Protein AF-A0A1S3RIH9-F1 (afdb_monomer_lite)

pLDDT: mean 70.01, std 14.11, range [44.75, 95.56]

Structure (mmCIF, N/CA/C/O backbone):
data_AF-A0A1S3RIH9-F1
#
_entry.id   AF-A0A1S3RIH9-F1
#
loop_
_atom_site.group_PDB
_atom_site.id
_atom_site.type_symbol
_atom_site.label_atom_id
_atom_site.label_alt_id
_atom_site.label_comp_id
_atom_site.label_asym_id
_atom_site.label_entity_id
_atom_site.label_seq_id
_atom_site.pdbx_PDB_ins_code
_atom_site.Cartn_x
_atom_site.Cartn_y
_atom_site.Cartn_z
_atom_site.occupancy
_atom_site.B_iso_or_equiv
_atom_site.auth_seq_id
_atom_site.auth_comp_id
_atom_site.auth_asym_id
_atom_site.auth_atom_id
_atom_site.pdbx_PDB_model_num
ATOM 1 N N . MET A 1 1 ? -5.479 -14.651 48.375 1.00 47.88 1 MET A N 1
ATOM 2 C CA . MET A 1 1 ? -5.310 -15.530 47.204 1.00 47.88 1 MET A CA 1
ATOM 3 C C . MET A 1 1 ? -4.427 -14.796 46.212 1.00 47.88 1 MET A C 1
ATOM 5 O O . MET A 1 1 ? -4.902 -13.861 45.583 1.00 47.88 1 MET A O 1
ATOM 9 N N . ASP A 1 2 ? -3.140 -15.134 46.156 1.00 54.34 2 ASP A N 1
ATOM 10 C CA . ASP A 1 2 ? -2.279 -14.721 45.045 1.00 54.34 2 ASP A CA 1
ATOM 11 C C . ASP A 1 2 ? -2.540 -15.695 43.892 1.00 54.34 2 ASP A C 1
ATOM 13 O O . ASP A 1 2 ? -2.212 -16.877 43.983 1.00 54.34 2 ASP A O 1
ATOM 17 N N . GLN A 1 3 ? -3.235 -15.231 42.855 1.00 52.22 3 GLN A N 1
ATOM 18 C CA . GLN A 1 3 ? -3.484 -16.012 41.649 1.00 52.22 3 GLN A CA 1
ATOM 19 C C . GLN A 1 3 ? -3.128 -15.171 40.430 1.00 52.22 3 GLN A C 1
ATOM 21 O O . GLN A 1 3 ? -3.960 -14.520 39.808 1.00 52.22 3 GLN A O 1
ATOM 26 N N . GLY A 1 4 ?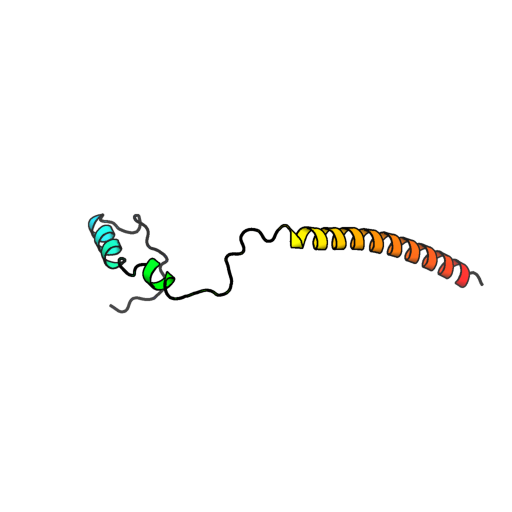 -1.835 -15.210 40.112 1.00 44.75 4 GLY A N 1
ATOM 27 C CA . GLY A 1 4 ? -1.384 -15.736 38.829 1.00 44.75 4 GLY A CA 1
ATOM 28 C C . GLY A 1 4 ? -2.139 -15.220 37.608 1.00 44.75 4 GLY A C 1
ATOM 29 O O . GLY A 1 4 ? -3.140 -15.786 37.180 1.00 44.75 4 GLY A O 1
ATOM 30 N N . ASN A 1 5 ? -1.550 -14.193 37.006 1.00 53.88 5 ASN A N 1
ATOM 31 C CA . ASN A 1 5 ? -1.703 -13.785 35.615 1.00 53.88 5 ASN A CA 1
ATOM 32 C C . ASN A 1 5 ? -1.946 -14.968 34.641 1.00 53.88 5 ASN A C 1
ATOM 34 O O . ASN A 1 5 ? -1.412 -16.053 34.870 1.00 53.88 5 ASN A O 1
ATOM 38 N N . LYS A 1 6 ? -2.626 -14.662 33.514 1.00 50.28 6 LYS A N 1
ATOM 39 C CA . LYS A 1 6 ? -2.965 -15.431 32.280 1.00 50.28 6 LYS A CA 1
ATOM 40 C C . LYS A 1 6 ? -4.138 -16.431 32.330 1.00 50.28 6 LYS A C 1
ATOM 42 O O . LYS A 1 6 ? -3.954 -17.635 32.189 1.00 50.28 6 LYS A O 1
ATOM 47 N N . LYS A 1 7 ? -5.363 -15.893 32.298 1.00 59.97 7 LYS A N 1
ATOM 48 C CA . LYS A 1 7 ? -6.459 -16.439 31.474 1.00 59.97 7 LYS A CA 1
ATOM 49 C C . LYS A 1 7 ? -7.056 -15.297 30.645 1.00 59.97 7 LYS A C 1
ATOM 51 O O . LYS A 1 7 ? -7.143 -14.174 31.135 1.00 59.97 7 LYS A O 1
ATOM 56 N N . GLY A 1 8 ? -7.350 -15.558 29.369 1.00 65.25 8 GLY A N 1
ATOM 57 C CA . GLY A 1 8 ? -7.985 -14.592 28.464 1.00 65.25 8 GLY A CA 1
ATOM 58 C C . GLY A 1 8 ? -9.388 -14.190 28.942 1.00 65.25 8 GLY A C 1
ATOM 59 O O . GLY A 1 8 ? -9.790 -14.579 30.037 1.00 65.25 8 GLY A O 1
ATOM 60 N N . PRO A 1 9 ? -10.149 -13.407 28.156 1.00 68.94 9 PRO A N 1
ATOM 61 C CA . PRO A 1 9 ? -11.527 -13.074 28.507 1.00 68.94 9 PRO A CA 1
ATOM 62 C C . PRO A 1 9 ? -12.321 -14.358 28.790 1.00 68.94 9 PRO A C 1
ATOM 64 O O . PRO A 1 9 ? -12.515 -15.153 27.875 1.00 68.94 9 PRO A O 1
ATOM 67 N N . LEU A 1 10 ? -12.724 -14.562 30.049 1.00 71.31 10 LEU A N 1
ATOM 68 C CA . LEU A 1 10 ? -13.514 -15.724 30.461 1.00 71.31 10 LEU A CA 1
ATOM 69 C C . LEU A 1 10 ? -14.890 -15.642 29.793 1.00 71.31 10 LEU A C 1
ATOM 71 O O . LEU A 1 10 ? -15.532 -14.584 29.813 1.00 71.31 10 LEU A O 1
ATOM 75 N N . GLY A 1 11 ? -15.290 -16.731 29.142 1.00 69.50 11 GLY A N 1
ATOM 76 C CA . GLY A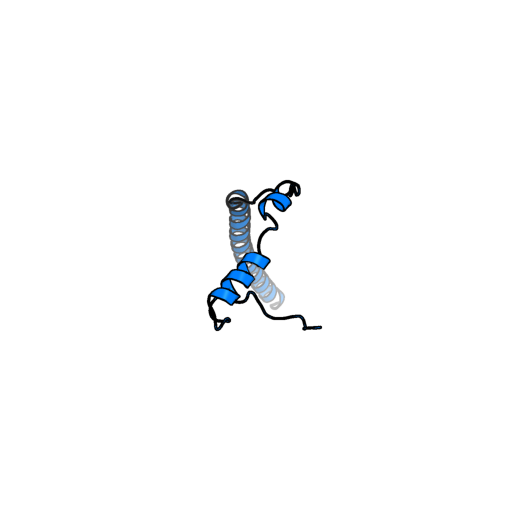 1 11 ? -16.567 -16.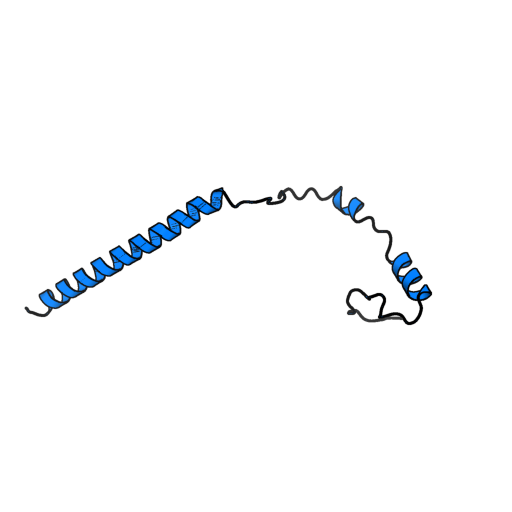859 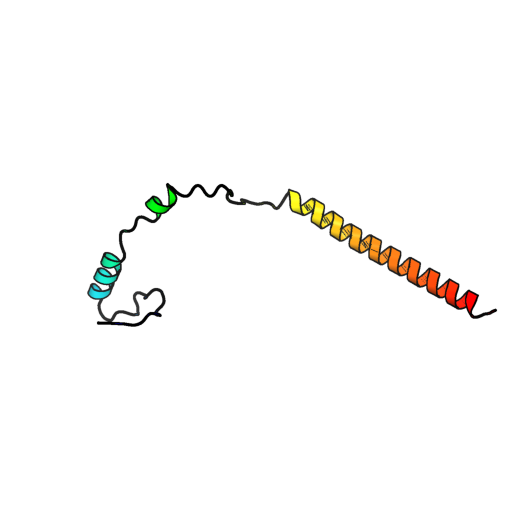28.449 1.00 69.50 11 GLY A CA 1
ATOM 77 C C . GLY A 1 11 ? -17.671 -17.365 29.374 1.00 69.50 11 GLY A C 1
ATOM 78 O O . GLY A 1 11 ? -17.411 -17.850 30.468 1.00 69.50 11 GLY A O 1
ATOM 79 N N . CYS A 1 12 ? -18.925 -17.307 28.921 1.00 64.00 12 CYS A N 1
ATOM 80 C CA . CYS A 1 12 ? -20.073 -17.839 29.670 1.00 64.00 12 CYS A CA 1
ATOM 81 C C . CYS A 1 12 ? -20.040 -19.364 29.886 1.00 64.00 12 CYS A C 1
ATOM 83 O O . CYS A 1 12 ? -20.823 -19.872 30.676 1.00 64.00 12 CYS A O 1
ATOM 85 N N . TRP A 1 13 ? -19.145 -20.074 29.193 1.00 72.25 13 TRP A N 1
ATOM 86 C CA . TRP A 1 13 ? -18.922 -21.518 29.317 1.00 72.25 13 TRP A CA 1
ATOM 87 C C . TRP A 1 13 ? -17.842 -21.883 30.346 1.00 72.25 13 TRP A C 1
ATOM 89 O O . TRP A 1 13 ? -17.668 -23.060 30.635 1.00 72.25 13 TRP A O 1
ATOM 99 N N . ASP A 1 14 ? -17.112 -20.897 30.879 1.00 72.44 14 ASP A N 1
ATOM 100 C CA . ASP A 1 14 ? -16.076 -21.103 31.902 1.00 72.44 14 ASP A CA 1
ATOM 101 C C . ASP A 1 14 ? -16.648 -21.100 33.338 1.00 72.44 14 ASP A C 1
ATOM 103 O O . ASP A 1 14 ? -15.879 -21.161 34.298 1.00 72.44 14 ASP A O 1
ATOM 107 N N . PHE A 1 15 ? -17.976 -21.006 33.491 1.00 70.81 15 PHE A N 1
ATOM 108 C CA . PHE A 1 15 ? -18.678 -20.938 34.775 1.00 70.81 15 PHE A CA 1
ATOM 109 C C . PHE A 1 15 ? -19.730 -22.043 34.869 1.00 70.81 15 PHE A C 1
ATOM 111 O O . PHE A 1 15 ? -20.492 -22.257 33.926 1.00 70.81 15 PHE A O 1
ATOM 118 N N . ASP A 1 16 ? -19.794 -22.707 36.022 1.00 74.62 16 ASP A N 1
ATOM 119 C CA . ASP A 1 16 ? -20.757 -23.784 36.272 1.00 74.62 16 ASP A CA 1
ATOM 120 C C . ASP A 1 16 ? -22.146 -23.235 36.646 1.00 74.62 16 ASP A C 1
ATOM 122 O O . ASP A 1 16 ? -23.159 -23.907 36.440 1.00 74.62 16 ASP A O 1
ATOM 126 N N . THR A 1 17 ? -22.211 -21.994 37.150 1.00 76.94 17 THR A N 1
ATOM 127 C CA . THR A 1 17 ? -23.457 -21.359 37.601 1.00 76.94 17 THR A CA 1
ATOM 128 C C . THR A 1 17 ? -23.679 -20.002 36.932 1.00 76.94 17 THR A C 1
ATOM 130 O O . THR A 1 17 ? -22.779 -19.166 36.835 1.00 76.94 17 THR A O 1
ATOM 133 N N . GLN A 1 18 ? -24.919 -19.746 36.504 1.00 70.62 18 GLN A N 1
ATOM 134 C CA . GLN A 1 18 ? -25.320 -18.469 35.903 1.00 70.62 18 GLN A CA 1
ATOM 135 C C . GLN A 1 18 ? -25.147 -17.283 36.869 1.00 70.62 18 GLN A C 1
ATOM 137 O O . GLN A 1 18 ? -24.827 -16.176 36.430 1.00 70.62 18 GLN A O 1
ATOM 142 N N . ASP A 1 19 ? -25.300 -17.525 38.171 1.00 74.19 19 ASP A N 1
ATOM 143 C CA . ASP A 1 19 ? -25.108 -16.519 39.215 1.00 74.19 19 ASP A CA 1
ATOM 144 C C . ASP A 1 19 ? -23.644 -16.057 39.300 1.00 74.19 19 ASP A C 1
ATOM 146 O O . ASP A 1 19 ? -23.388 -14.853 39.308 1.00 74.19 19 ASP A O 1
ATOM 150 N N . GLU A 1 20 ? -22.675 -16.973 39.208 1.00 73.31 20 GLU A N 1
ATOM 151 C CA . GLU A 1 20 ? -21.240 -16.638 39.201 1.00 73.31 20 GLU A CA 1
ATOM 152 C C . GLU A 1 20 ? -20.850 -15.813 37.968 1.00 73.31 20 GLU A C 1
ATOM 154 O O . GLU A 1 20 ? -20.059 -14.873 38.059 1.00 73.31 20 GLU A O 1
ATOM 159 N N . TYR A 1 21 ? -21.449 -16.109 36.809 1.00 72.12 21 TYR A N 1
ATOM 160 C CA . TYR A 1 21 ? -21.245 -15.313 35.599 1.00 72.12 21 TYR A CA 1
ATOM 161 C C . TYR A 1 21 ? -21.841 -13.904 35.728 1.00 72.12 21 TYR A C 1
ATOM 163 O O . TYR A 1 21 ? -21.251 -12.929 35.254 1.00 72.12 21 TYR A O 1
ATOM 171 N N . SER A 1 22 ? -22.999 -13.781 36.385 1.00 72.44 22 SER A N 1
ATOM 172 C CA . SER A 1 22 ? -23.646 -12.491 36.631 1.00 72.44 22 SER A CA 1
ATOM 173 C C . SER A 1 22 ? -22.823 -11.612 37.577 1.00 72.44 22 SER A C 1
ATOM 175 O O . SER A 1 22 ? -22.614 -10.434 37.288 1.00 72.44 22 SER A O 1
ATOM 177 N N . GLU A 1 23 ? -22.254 -12.192 38.636 1.00 75.88 23 GLU A N 1
ATOM 178 C CA . GLU A 1 23 ? -21.346 -11.508 39.556 1.00 75.88 23 GLU A CA 1
ATOM 179 C C . GLU A 1 23 ? -20.016 -11.162 38.882 1.00 75.88 23 GLU A C 1
ATOM 181 O O . GLU A 1 23 ? -19.490 -10.065 39.077 1.00 75.88 23 GLU A O 1
ATOM 186 N N . TYR A 1 24 ? -19.483 -12.047 38.034 1.00 73.94 24 TYR A N 1
ATOM 187 C CA . TYR A 1 24 ? -18.291 -11.770 37.233 1.00 73.94 24 TYR A CA 1
ATOM 188 C C . TYR A 1 24 ? -18.503 -10.586 36.279 1.00 73.94 24 TYR A C 1
ATOM 190 O O . TYR A 1 24 ? -17.630 -9.723 36.169 1.00 73.94 24 TYR A O 1
ATOM 198 N N . MET A 1 25 ? -19.660 -10.508 35.613 1.00 72.62 25 MET A N 1
ATOM 199 C CA . MET A 1 25 ? -19.999 -9.390 34.726 1.00 72.62 25 MET A CA 1
ATOM 200 C C . MET A 1 25 ? -20.265 -8.093 35.486 1.00 72.62 25 MET A C 1
ATOM 202 O O . MET A 1 25 ? -19.790 -7.041 35.065 1.00 72.62 25 MET A O 1
ATOM 206 N N . ASN A 1 26 ? -20.942 -8.167 36.631 1.00 71.06 26 ASN A N 1
ATOM 207 C CA . ASN A 1 26 ? -21.210 -7.008 37.477 1.00 71.06 26 ASN A CA 1
ATOM 208 C C . ASN A 1 26 ? -19.908 -6.430 38.064 1.00 71.06 26 ASN A C 1
ATOM 210 O O . ASN A 1 26 ? -19.689 -5.227 38.023 1.00 71.06 26 ASN A O 1
ATOM 214 N N . ASN A 1 27 ? -18.960 -7.280 38.474 1.00 68.81 27 ASN A N 1
ATOM 215 C CA . ASN A 1 27 ? -17.623 -6.839 38.893 1.00 68.81 27 ASN A CA 1
ATOM 216 C C . ASN A 1 27 ? -16.766 -6.268 37.740 1.00 68.81 27 ASN A C 1
ATOM 218 O O . ASN A 1 27 ? -15.741 -5.630 37.989 1.00 68.81 27 ASN A O 1
ATOM 222 N N . LYS A 1 28 ? -17.152 -6.498 36.476 1.00 65.69 28 LYS A N 1
ATOM 223 C CA . LYS A 1 28 ? -16.436 -6.039 35.271 1.00 65.69 28 LYS A CA 1
ATOM 224 C C . LYS A 1 28 ? -16.945 -4.695 34.731 1.00 65.69 28 LYS A C 1
ATOM 226 O O . LYS A 1 28 ? -16.274 -4.086 33.895 1.00 65.69 28 LYS A O 1
ATOM 231 N N . GLU A 1 29 ? -18.075 -4.198 35.221 1.00 57.16 29 GLU A N 1
ATOM 232 C CA . GLU A 1 29 ? -18.621 -2.871 34.920 1.00 57.16 29 GLU A CA 1
ATOM 233 C C . GLU A 1 29 ? -18.530 -1.996 36.185 1.00 57.16 29 GLU A C 1
ATOM 235 O O . GLU A 1 29 ? -18.916 -2.396 37.264 1.00 57.16 29 GLU A O 1
ATOM 240 N N . ALA A 1 30 ? -18.000 -0.780 36.188 1.00 51.38 30 ALA A N 1
ATOM 241 C CA . ALA A 1 30 ? -18.174 0.239 35.179 1.00 51.38 30 ALA A CA 1
ATOM 242 C C . ALA A 1 30 ? -16.951 1.167 35.150 1.00 51.38 30 ALA A C 1
ATOM 244 O O . ALA A 1 30 ? -16.892 2.184 35.837 1.00 51.38 30 ALA A O 1
ATOM 245 N N . LEU A 1 31 ? -15.981 0.860 34.293 1.00 56.94 31 LEU A N 1
ATOM 246 C CA . LEU A 1 31 ? -15.162 1.912 33.696 1.00 56.94 31 LEU A CA 1
ATOM 247 C C . LEU A 1 31 ? -15.842 2.267 32.372 1.00 56.94 31 LEU A C 1
ATOM 249 O O . LEU A 1 31 ? -15.781 1.469 31.432 1.00 56.94 31 LEU A O 1
ATOM 253 N N . PRO A 1 32 ? -16.525 3.423 32.266 1.00 59.00 32 PRO A N 1
ATOM 254 C CA . PRO A 1 32 ? -17.158 3.813 31.020 1.00 59.00 32 PRO A CA 1
ATOM 255 C C . PRO A 1 32 ? -16.071 3.928 29.952 1.00 59.00 32 PRO A C 1
ATOM 257 O O . PRO A 1 32 ? -15.214 4.812 30.016 1.00 59.00 32 PRO A O 1
ATOM 260 N N . LYS A 1 33 ? -16.112 3.057 28.937 1.00 58.72 33 LYS A N 1
ATOM 261 C CA . LYS A 1 33 ? -15.219 3.138 27.764 1.00 58.72 33 LYS A CA 1
ATOM 262 C C . LYS A 1 33 ? -15.254 4.536 27.130 1.00 58.72 33 LYS A C 1
ATOM 264 O O . LYS A 1 33 ? -14.257 5.002 26.590 1.00 58.72 33 LYS A O 1
ATOM 269 N N . ALA A 1 34 ? -16.400 5.209 27.244 1.00 54.97 34 ALA A N 1
ATOM 270 C CA . ALA A 1 34 ? -16.625 6.563 26.761 1.00 54.97 34 ALA A CA 1
ATOM 271 C C . ALA A 1 34 ? -15.900 7.653 27.578 1.00 54.97 34 ALA A C 1
ATOM 273 O O . ALA A 1 34 ? -15.484 8.650 26.993 1.00 54.97 34 ALA A O 1
ATOM 274 N N . THR A 1 35 ? -15.677 7.467 28.888 1.00 55.06 35 THR A N 1
ATOM 275 C CA . THR A 1 35 ? -14.993 8.468 29.734 1.00 55.06 35 THR A CA 1
ATOM 276 C C . THR A 1 35 ? -13.514 8.593 29.370 1.00 55.06 35 THR A C 1
ATOM 278 O O . THR A 1 35 ? -12.991 9.701 29.297 1.00 55.06 35 THR A O 1
ATOM 281 N N . PHE A 1 36 ? -12.846 7.487 29.032 1.00 54.50 36 PHE A N 1
ATOM 282 C CA . PHE A 1 36 ? -11.457 7.525 28.548 1.00 54.50 36 PHE A CA 1
ATOM 283 C C . PHE A 1 36 ? -11.331 8.021 27.104 1.00 54.50 36 PHE A C 1
ATOM 285 O O . PHE A 1 36 ? -10.252 8.432 26.679 1.00 54.50 36 PHE A O 1
ATOM 292 N N . GLN A 1 37 ? -12.431 8.026 26.350 1.00 59.56 37 GLN A N 1
ATOM 293 C CA . GLN A 1 37 ? -12.441 8.504 24.973 1.00 59.56 37 GLN A CA 1
ATOM 294 C C . GLN A 1 37 ? -12.583 10.031 24.882 1.00 59.56 37 GLN A C 1
ATOM 296 O O . GLN A 1 37 ? -12.143 10.612 23.893 1.00 59.56 37 GLN A O 1
ATOM 301 N N . TYR A 1 38 ? -13.149 10.687 25.904 1.00 55.66 38 TYR A N 1
ATOM 302 C CA . TYR A 1 38 ? -13.446 12.126 25.866 1.00 55.66 38 TYR A CA 1
ATOM 303 C C . TYR A 1 38 ? -12.238 13.039 26.167 1.00 55.66 38 TYR A C 1
ATOM 305 O O . TYR A 1 38 ? -12.341 14.254 26.022 1.00 55.66 38 TYR A O 1
ATOM 313 N N . GLY A 1 39 ? -11.083 12.479 26.549 1.00 54.53 39 GLY A N 1
ATOM 314 C CA . GLY A 1 39 ? -9.863 13.246 26.858 1.00 54.53 39 GLY A CA 1
ATOM 315 C C . GLY A 1 39 ? -8.670 12.993 25.932 1.00 54.53 39 GLY A C 1
ATOM 316 O O . GLY A 1 39 ? -7.752 13.808 25.879 1.00 54.53 39 GLY A O 1
ATOM 317 N N . ILE A 1 40 ? -8.669 11.896 25.171 1.00 61.09 40 ILE A N 1
ATOM 318 C CA . ILE A 1 40 ? -7.571 11.565 24.256 1.00 61.09 40 ILE A CA 1
ATOM 319 C C . ILE A 1 40 ? -7.980 11.999 22.855 1.00 61.09 40 ILE A C 1
ATOM 321 O O . ILE A 1 40 ? -8.487 11.222 22.043 1.00 61.09 40 ILE A O 1
ATOM 325 N N . LYS A 1 41 ? -7.755 13.281 22.570 1.00 63.00 41 LYS A N 1
ATOM 326 C CA . LYS A 1 41 ? -7.732 13.784 21.200 1.00 63.00 41 LYS A CA 1
ATOM 327 C C . LYS A 1 41 ? -6.495 13.187 20.526 1.00 63.00 41 LYS A C 1
ATOM 329 O O . LYS A 1 41 ? -5.426 13.786 20.560 1.00 63.00 41 LYS A O 1
ATOM 334 N N . MET A 1 42 ? -6.632 11.992 19.946 1.00 59.25 42 MET A N 1
ATOM 335 C CA . MET A 1 42 ? -5.684 11.506 18.945 1.00 59.25 42 MET A CA 1
ATOM 336 C C . MET A 1 42 ? -5.673 12.566 17.840 1.00 59.25 42 MET A C 1
ATOM 338 O O . MET A 1 42 ? -6.637 12.707 17.090 1.00 59.25 42 MET A O 1
ATOM 342 N N . SER A 1 43 ? -4.622 13.380 17.798 1.00 53.84 43 SER A N 1
ATOM 343 C CA . SER A 1 43 ? -4.383 14.366 16.740 1.00 53.84 43 SER A CA 1
ATOM 344 C C . SER A 1 43 ? -4.210 13.704 15.371 1.00 53.84 43 SER A C 1
ATOM 346 O O . SER A 1 43 ? -4.237 14.384 14.349 1.00 53.84 43 SER A O 1
ATOM 348 N N . GLU A 1 44 ? -4.085 12.380 15.332 1.00 56.84 44 GLU A N 1
ATOM 349 C CA . GLU A 1 44 ? -4.041 11.600 14.113 1.00 56.84 44 GLU A CA 1
ATOM 350 C C . GLU A 1 44 ? -5.439 11.055 13.803 1.00 56.84 44 GLU A C 1
ATOM 352 O O . GLU A 1 44 ? -5.917 10.081 14.388 1.00 56.84 44 GLU A O 1
ATOM 357 N N . GLY A 1 45 ? -6.133 11.765 12.914 1.00 60.75 45 GLY A N 1
ATOM 358 C CA . GLY A 1 45 ? -7.483 11.445 12.479 1.00 60.75 45 GLY A CA 1
ATOM 359 C C . GLY A 1 45 ? -7.643 9.998 12.009 1.00 60.75 45 GLY A C 1
ATOM 360 O O . GLY A 1 45 ? -6.719 9.357 11.505 1.00 60.75 45 GLY A O 1
ATOM 361 N N . ARG A 1 46 ? -8.873 9.488 12.128 1.00 59.28 46 ARG A N 1
ATOM 362 C CA . ARG A 1 46 ? -9.283 8.254 11.451 1.00 59.28 46 ARG A CA 1
ATOM 363 C C . ARG A 1 46 ? -8.944 8.387 9.967 1.00 59.28 46 ARG A C 1
ATOM 365 O O . ARG A 1 46 ? -9.552 9.193 9.270 1.00 59.28 46 ARG A O 1
ATOM 372 N N . LYS A 1 47 ? -8.016 7.562 9.478 1.00 61.44 47 LYS A N 1
ATOM 373 C CA . LYS A 1 47 ? -7.784 7.354 8.045 1.00 61.44 47 LYS A CA 1
ATOM 374 C C . LYS A 1 47 ? -8.996 6.631 7.457 1.00 61.44 47 LYS A C 1
ATOM 376 O O . LYS A 1 47 ? -8.962 5.431 7.209 1.00 61.44 47 LYS A O 1
ATOM 381 N N . THR A 1 48 ? -10.100 7.342 7.262 1.00 51.97 48 THR A N 1
ATOM 382 C CA . THR A 1 48 ? -11.165 6.877 6.378 1.00 51.97 48 THR A CA 1
ATOM 383 C C . THR A 1 48 ? -10.652 7.030 4.951 1.00 51.97 48 THR A C 1
ATOM 385 O O . THR A 1 48 ? -10.600 8.132 4.422 1.00 51.97 48 THR A O 1
ATOM 388 N N . CYS A 1 49 ? -10.236 5.908 4.362 1.00 57.62 49 CYS A N 1
ATOM 389 C CA . CYS A 1 49 ? -9.982 5.725 2.932 1.00 57.62 49 CYS A CA 1
ATOM 390 C C . CYS A 1 49 ? -8.954 6.688 2.293 1.00 57.62 49 CYS A C 1
ATOM 392 O O . CYS A 1 49 ? -9.288 7.564 1.501 1.00 57.62 49 CYS A O 1
ATOM 394 N N . GLY A 1 50 ? -7.664 6.454 2.553 1.00 53.19 50 GLY A N 1
ATOM 395 C CA . GLY A 1 50 ? -6.549 7.060 1.807 1.00 53.19 50 GLY A CA 1
ATOM 396 C C . GLY A 1 50 ? -6.254 6.370 0.466 1.00 53.19 50 GLY A C 1
ATOM 397 O O . GLY A 1 50 ? -5.090 6.160 0.134 1.00 53.19 50 GLY A O 1
ATOM 398 N N . PHE A 1 51 ? -7.272 5.939 -0.286 1.00 55.53 51 PHE A N 1
ATOM 399 C CA . PHE A 1 51 ? -7.053 5.173 -1.525 1.00 55.53 51 PHE A CA 1
ATOM 400 C C . PHE A 1 51 ? -6.810 6.058 -2.755 1.00 55.53 51 PHE A C 1
ATOM 402 O O . PHE A 1 51 ? -6.265 5.591 -3.750 1.00 55.53 51 PHE A O 1
ATOM 409 N N . ARG A 1 52 ? -7.190 7.341 -2.699 1.00 57.25 52 ARG A N 1
ATOM 410 C CA . ARG A 1 52 ? -7.163 8.220 -3.876 1.00 57.25 52 ARG A CA 1
ATOM 411 C C . ARG A 1 52 ? -5.758 8.734 -4.213 1.00 57.25 52 ARG A C 1
ATOM 413 O O . ARG A 1 52 ? -5.376 8.689 -5.372 1.00 57.25 52 ARG A O 1
ATOM 420 N N . GLU A 1 53 ? -4.968 9.120 -3.212 1.00 57.59 53 GLU A N 1
ATOM 421 C CA . GLU A 1 53 ? -3.607 9.661 -3.413 1.00 57.59 53 GLU A CA 1
ATOM 422 C C . GLU A 1 53 ? -2.548 8.567 -3.647 1.00 57.59 53 GLU A C 1
ATOM 424 O O . GLU A 1 53 ? -1.548 8.782 -4.328 1.00 57.59 53 GLU A O 1
ATOM 429 N N . ASN A 1 54 ? -2.770 7.353 -3.130 1.00 59.22 54 ASN A N 1
ATOM 430 C CA . ASN A 1 54 ? -1.850 6.226 -3.333 1.00 59.22 54 ASN A CA 1
ATOM 431 C C . ASN A 1 54 ? -2.020 5.546 -4.703 1.00 59.22 54 ASN A C 1
ATOM 433 O O . ASN A 1 54 ? -1.118 4.831 -5.141 1.00 59.22 54 ASN A O 1
ATOM 437 N N . TYR A 1 55 ? -3.147 5.771 -5.386 1.00 67.31 55 TYR A N 1
ATOM 438 C CA . TYR A 1 55 ? -3.421 5.178 -6.694 1.00 67.31 55 TYR A CA 1
ATOM 439 C C . TYR A 1 55 ? -2.460 5.709 -7.764 1.00 67.31 55 TYR A C 1
ATOM 441 O O . TYR A 1 55 ? -1.803 4.916 -8.436 1.00 67.31 55 TYR A O 1
ATOM 449 N N . GLU A 1 56 ? -2.283 7.030 -7.853 1.00 74.88 56 GLU A N 1
ATOM 450 C CA . GLU A 1 56 ? -1.385 7.654 -8.838 1.00 74.88 56 GLU A CA 1
ATOM 451 C C . GLU A 1 56 ? 0.068 7.214 -8.640 1.00 74.88 56 GLU A C 1
ATOM 453 O O . GLU A 1 56 ? 0.734 6.803 -9.590 1.00 74.88 56 GLU A O 1
ATOM 458 N N . LYS A 1 57 ? 0.542 7.184 -7.389 1.00 79.38 57 LYS A N 1
ATOM 459 C CA . LYS A 1 57 ? 1.885 6.686 -7.061 1.00 79.38 57 LYS A CA 1
ATOM 460 C C . LYS A 1 57 ? 2.061 5.208 -7.428 1.00 79.38 57 LYS A C 1
ATOM 462 O O . LYS A 1 57 ? 3.127 4.816 -7.898 1.00 79.38 57 LYS A O 1
ATOM 467 N N . SER A 1 58 ? 1.026 4.389 -7.234 1.00 80.88 58 SER A N 1
ATOM 468 C CA . SER A 1 58 ? 1.065 2.964 -7.579 1.00 80.88 58 SER A CA 1
ATOM 469 C C . SER A 1 58 ? 1.063 2.713 -9.092 1.00 80.88 58 SER A C 1
ATOM 471 O O . SER A 1 58 ? 1.761 1.816 -9.564 1.00 80.88 58 SER A O 1
ATOM 473 N N . GLU A 1 59 ? 0.341 3.525 -9.866 1.00 85.88 59 GLU A N 1
ATOM 474 C CA . GLU A 1 59 ? 0.345 3.462 -11.330 1.00 85.88 59 GLU A CA 1
ATOM 475 C C . GLU A 1 59 ? 1.685 3.927 -11.907 1.00 85.88 59 GLU A C 1
ATOM 477 O O . GLU A 1 59 ? 2.225 3.279 -12.806 1.00 85.88 59 GLU A O 1
ATOM 482 N N . LEU A 1 60 ? 2.276 4.982 -11.336 1.00 89.94 60 LEU A N 1
ATOM 483 C CA . LEU A 1 60 ? 3.621 5.432 -11.695 1.00 89.94 60 LEU A CA 1
ATOM 484 C C . LEU A 1 60 ? 4.674 4.340 -11.448 1.00 89.94 60 LEU A C 1
ATOM 486 O O . LEU A 1 60 ? 5.496 4.085 -12.324 1.00 89.94 60 LEU A O 1
ATOM 490 N N . ASP A 1 61 ? 4.616 3.630 -10.316 1.00 91.81 61 ASP A N 1
ATOM 491 C CA . ASP A 1 61 ? 5.530 2.513 -10.018 1.00 91.81 61 ASP A CA 1
ATOM 492 C C . ASP A 1 61 ? 5.367 1.336 -11.003 1.00 91.81 61 ASP A C 1
ATOM 494 O O . ASP A 1 61 ? 6.347 0.743 -11.464 1.00 91.81 61 ASP A O 1
ATOM 498 N N . ARG A 1 62 ? 4.128 1.020 -11.400 1.00 93.94 62 ARG A N 1
ATOM 499 C CA . ARG A 1 62 ? 3.840 -0.015 -12.410 1.00 93.94 62 ARG A CA 1
ATOM 500 C C . ARG A 1 62 ? 4.379 0.361 -13.787 1.00 93.94 62 ARG A C 1
ATOM 502 O O . ARG A 1 62 ? 4.959 -0.487 -14.468 1.00 93.94 62 ARG A O 1
ATOM 509 N N . GLN A 1 63 ? 4.184 1.608 -14.211 1.00 94.06 63 GLN A N 1
ATOM 510 C CA . GLN A 1 63 ? 4.706 2.113 -15.483 1.00 94.06 63 GLN A CA 1
ATOM 511 C C . GLN A 1 63 ? 6.234 2.149 -15.476 1.00 94.06 63 GLN A C 1
ATOM 513 O O . GLN A 1 63 ? 6.859 1.688 -16.432 1.00 94.06 63 GLN A O 1
ATOM 518 N N . TRP A 1 64 ? 6.833 2.590 -14.369 1.00 95.56 64 TRP A N 1
ATOM 519 C CA . TRP A 1 64 ? 8.278 2.581 -14.182 1.00 95.56 64 TRP A CA 1
ATOM 520 C C . TRP A 1 64 ? 8.861 1.177 -14.344 1.00 95.56 64 TRP A C 1
ATOM 522 O O . TRP A 1 64 ? 9.770 0.985 -15.145 1.00 95.56 64 TRP A O 1
ATOM 532 N N . LYS A 1 65 ? 8.277 0.165 -13.690 1.00 95.06 65 LYS A N 1
ATOM 533 C CA . LYS A 1 65 ? 8.710 -1.237 -13.830 1.00 95.06 65 LYS A CA 1
ATOM 534 C C . LYS A 1 65 ? 8.666 -1.738 -15.275 1.00 95.06 65 LYS A C 1
ATOM 536 O O . LYS A 1 65 ? 9.593 -2.425 -15.704 1.00 95.06 65 LYS A O 1
ATOM 541 N N . LYS A 1 66 ? 7.629 -1.378 -16.043 1.00 95.56 66 LYS A N 1
ATOM 542 C CA . LYS A 1 66 ? 7.538 -1.719 -17.476 1.00 95.56 66 LYS A CA 1
ATOM 543 C C . LYS A 1 66 ? 8.664 -1.062 -18.276 1.00 95.56 66 LYS A C 1
ATOM 545 O O . LYS A 1 66 ? 9.335 -1.743 -19.047 1.00 95.56 66 LYS A O 1
ATOM 550 N N . ILE A 1 67 ? 8.899 0.233 -18.061 1.00 94.06 67 ILE A N 1
ATOM 551 C CA . ILE A 1 67 ? 9.962 0.990 -18.736 1.00 94.06 67 ILE A CA 1
ATOM 552 C C . ILE A 1 67 ? 11.340 0.419 -18.375 1.00 94.06 67 ILE A C 1
ATOM 554 O O . ILE A 1 67 ? 12.143 0.157 -19.266 1.00 94.06 67 ILE A O 1
ATOM 558 N N . SER A 1 68 ? 11.603 0.146 -17.094 1.00 92.94 68 SER A N 1
ATOM 559 C CA . SER A 1 68 ? 12.862 -0.451 -16.639 1.00 92.94 68 SER A CA 1
ATOM 560 C C . SER A 1 68 ? 13.119 -1.824 -17.263 1.00 92.94 68 SER A C 1
ATOM 562 O O . SER A 1 68 ? 14.247 -2.100 -17.662 1.00 92.94 68 SER A O 1
ATOM 564 N N . ALA A 1 69 ? 12.094 -2.672 -17.395 1.00 94.38 69 ALA A N 1
ATOM 565 C CA . ALA A 1 69 ? 12.230 -3.976 -18.043 1.00 94.38 69 ALA A CA 1
ATOM 566 C C . ALA A 1 69 ? 12.593 -3.840 -19.529 1.00 94.38 69 ALA A C 1
ATOM 568 O O . ALA A 1 69 ? 13.517 -4.499 -20.005 1.00 94.38 69 ALA A O 1
ATOM 569 N N . VAL A 1 70 ? 11.915 -2.942 -20.249 1.00 94.00 70 VAL A N 1
AT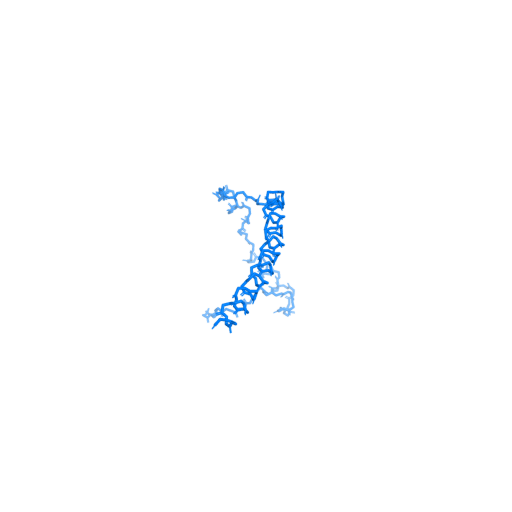OM 570 C CA . VAL A 1 70 ? 12.195 -2.666 -21.665 1.00 94.00 70 VAL A CA 1
ATOM 571 C C . VAL A 1 70 ? 13.619 -2.130 -21.846 1.00 94.00 70 VAL A C 1
ATOM 573 O O . VAL A 1 70 ? 14.375 -2.661 -22.657 1.00 94.00 70 VAL A O 1
ATOM 576 N N . ILE A 1 71 ? 14.027 -1.143 -21.044 1.00 93.31 71 ILE A N 1
ATOM 577 C CA . ILE A 1 71 ? 15.390 -0.588 -21.061 1.00 93.31 71 ILE A CA 1
ATOM 578 C C . ILE A 1 71 ? 16.432 -1.667 -20.736 1.00 93.31 71 ILE A C 1
ATOM 580 O O . ILE A 1 71 ? 17.469 -1.741 -21.393 1.00 93.31 71 ILE A O 1
ATOM 584 N N . GLY A 1 72 ? 16.161 -2.532 -19.756 1.00 91.50 72 GLY A N 1
ATOM 585 C CA . GLY A 1 72 ? 17.036 -3.648 -19.399 1.00 91.50 72 GLY A CA 1
ATOM 586 C C . GLY A 1 72 ? 17.252 -4.625 -20.557 1.00 91.50 72 GLY A C 1
ATOM 587 O O . GLY A 1 72 ? 18.387 -5.023 -20.818 1.00 91.50 72 GLY A O 1
ATOM 588 N N . LEU A 1 73 ? 16.193 -4.957 -21.301 1.00 86.88 73 LEU A N 1
ATOM 589 C CA . LEU A 1 73 ? 16.276 -5.811 -22.490 1.00 86.88 73 LEU A CA 1
ATOM 590 C C . LEU A 1 73 ? 17.078 -5.152 -23.619 1.00 86.88 73 LEU A C 1
ATOM 592 O O . LEU A 1 73 ? 17.940 -5.802 -24.214 1.00 86.88 73 LEU A O 1
ATOM 596 N N . PHE A 1 74 ? 16.853 -3.859 -23.878 1.00 89.88 74 PHE A N 1
ATOM 597 C CA . PHE A 1 74 ? 17.631 -3.110 -24.868 1.00 89.88 74 PHE A CA 1
ATOM 598 C C . PHE A 1 74 ? 19.112 -3.063 -24.504 1.00 89.88 74 PHE A C 1
ATOM 600 O O . PHE A 1 74 ? 19.957 -3.407 -25.328 1.00 89.88 74 PHE A O 1
ATOM 607 N N . ASN A 1 75 ? 19.435 -2.722 -23.257 1.00 88.88 75 ASN A N 1
ATOM 608 C CA . ASN A 1 75 ? 20.815 -2.699 -22.787 1.00 88.88 75 ASN A CA 1
ATOM 609 C C . ASN A 1 75 ? 21.455 -4.090 -22.840 1.00 88.88 75 ASN A C 1
ATOM 611 O O . ASN A 1 75 ? 22.612 -4.202 -23.226 1.00 88.88 75 ASN A O 1
ATOM 615 N N . CYS A 1 76 ? 20.727 -5.159 -22.513 1.00 80.19 76 CYS A N 1
ATOM 616 C CA . CYS A 1 76 ? 21.230 -6.528 -22.637 1.00 80.19 76 CYS A CA 1
ATOM 617 C C . CYS A 1 76 ? 21.575 -6.873 -24.095 1.00 80.19 76 CYS A C 1
ATOM 619 O O . CYS A 1 76 ? 22.645 -7.418 -24.368 1.00 80.19 76 CYS A O 1
ATOM 621 N N . SER A 1 77 ? 20.713 -6.493 -25.042 1.00 83.00 77 SER A N 1
ATOM 622 C CA . SER A 1 77 ? 20.953 -6.710 -26.471 1.00 83.00 77 SER A CA 1
ATOM 623 C C . SER A 1 77 ? 22.128 -5.880 -26.992 1.00 83.00 77 SER A C 1
ATOM 625 O O . SER A 1 77 ? 22.968 -6.406 -27.717 1.00 83.00 77 SER A O 1
ATOM 627 N N . ILE A 1 78 ? 22.224 -4.606 -26.600 1.00 84.75 78 ILE A N 1
ATOM 628 C CA . ILE A 1 78 ? 23.333 -3.722 -26.984 1.00 84.75 78 ILE A CA 1
ATOM 629 C C . ILE A 1 78 ? 24.649 -4.259 -26.422 1.00 84.75 78 ILE A C 1
ATOM 631 O O . ILE A 1 78 ? 25.600 -4.421 -27.178 1.00 84.75 78 ILE A O 1
ATOM 635 N N . ASN A 1 79 ? 24.698 -4.614 -25.135 1.00 82.38 79 ASN A N 1
ATOM 636 C CA . ASN A 1 79 ? 25.896 -5.195 -24.528 1.00 82.38 79 ASN A CA 1
ATOM 637 C C . ASN A 1 79 ? 26.283 -6.510 -25.211 1.00 82.38 79 ASN A C 1
ATOM 639 O O . ASN A 1 79 ? 27.453 -6.711 -25.500 1.00 82.38 79 ASN A O 1
ATOM 643 N N . ARG A 1 80 ? 25.321 -7.369 -25.569 1.00 81.06 80 ARG A N 1
ATOM 644 C CA . ARG A 1 80 ? 25.603 -8.604 -26.314 1.00 81.06 80 ARG A CA 1
ATOM 645 C C . ARG A 1 80 ? 26.204 -8.328 -27.695 1.00 81.06 80 ARG A C 1
ATOM 647 O O . ARG A 1 80 ? 27.153 -9.003 -28.079 1.00 81.06 80 ARG A O 1
ATOM 654 N N . VAL A 1 81 ? 25.686 -7.343 -28.429 1.00 79.69 81 VAL A N 1
ATOM 655 C CA . VAL A 1 81 ? 26.230 -6.927 -29.734 1.00 79.69 81 VAL A CA 1
ATOM 656 C C . VAL A 1 81 ? 27.631 -6.333 -29.573 1.00 79.69 81 VAL A C 1
ATOM 658 O O . VAL A 1 81 ? 28.542 -6.742 -30.285 1.00 79.69 81 VAL A O 1
ATOM 661 N N . VAL A 1 82 ? 27.832 -5.443 -28.597 1.00 79.81 82 VAL A N 1
ATOM 662 C CA . VAL A 1 82 ? 29.136 -4.835 -28.290 1.00 79.81 82 VAL A CA 1
ATOM 663 C C . VAL A 1 82 ? 30.160 -5.895 -27.883 1.00 79.81 82 VAL A C 1
ATOM 665 O O . VAL A 1 82 ? 31.267 -5.884 -28.407 1.00 79.81 82 VAL A O 1
ATOM 668 N N . THR A 1 83 ? 29.809 -6.859 -27.028 1.00 73.94 83 THR A N 1
ATOM 669 C CA . THR A 1 83 ? 30.709 -7.959 -26.646 1.00 73.94 83 THR A CA 1
ATOM 670 C C . THR A 1 83 ? 31.060 -8.853 -27.837 1.00 73.94 83 THR A C 1
ATOM 672 O O . THR A 1 83 ? 32.217 -9.237 -27.985 1.00 73.94 83 THR A O 1
ATOM 675 N N . VAL A 1 84 ? 30.102 -9.159 -28.721 1.00 74.19 84 VAL A N 1
ATOM 676 C CA . VAL A 1 84 ? 30.360 -9.967 -29.928 1.00 74.19 84 VAL A CA 1
ATOM 677 C C . VAL A 1 84 ? 31.231 -9.218 -30.944 1.00 74.19 84 VAL A C 1
ATOM 679 O O . VAL A 1 84 ? 32.065 -9.843 -31.590 1.00 74.19 84 VAL A O 1
ATOM 682 N N . LEU A 1 85 ? 31.073 -7.899 -31.084 1.00 65.38 85 LEU A N 1
ATOM 683 C CA . LEU A 1 85 ? 31.931 -7.065 -31.936 1.00 65.38 85 LEU A CA 1
ATOM 684 C C . LEU A 1 85 ? 33.327 -6.862 -31.335 1.00 65.38 85 LEU A C 1
ATOM 686 O O . LEU A 1 85 ? 34.310 -6.895 -32.067 1.00 65.38 85 LEU A O 1
ATOM 690 N N . SER A 1 86 ? 33.425 -6.700 -30.015 1.00 64.56 86 SER A N 1
ATOM 691 C CA . SER A 1 86 ? 34.692 -6.461 -29.319 1.00 64.56 86 SER A CA 1
ATOM 692 C C . SER A 1 86 ? 35.542 -7.723 -29.133 1.00 64.56 86 SER A C 1
ATOM 694 O O . SER A 1 86 ? 36.732 -7.593 -28.883 1.00 64.56 86 SER A O 1
ATOM 696 N N . GLY A 1 87 ? 34.956 -8.923 -29.235 1.00 60.81 87 GLY A N 1
ATOM 697 C CA . GLY A 1 87 ? 35.666 -10.211 -29.185 1.00 60.81 87 GLY A CA 1
ATOM 698 C C . GLY A 1 87 ? 35.947 -10.843 -30.554 1.00 60.81 87 GLY A C 1
ATOM 699 O O . GLY A 1 87 ? 36.310 -12.016 -30.616 1.00 60.81 87 GLY A O 1
ATOM 700 N N . ARG A 1 88 ? 35.708 -10.112 -31.652 1.00 55.28 88 ARG A N 1
ATOM 701 C CA . ARG A 1 88 ? 35.911 -10.568 -33.043 1.00 55.28 88 ARG A CA 1
ATOM 702 C C . ARG A 1 88 ? 36.977 -9.751 -33.797 1.00 55.28 88 ARG A C 1
ATOM 704 O O . ARG A 1 88 ? 37.117 -9.909 -35.008 1.00 55.28 88 ARG A O 1
ATOM 711 N N . ILE A 1 89 ? 37.703 -8.906 -33.066 1.00 50.09 89 ILE A N 1
ATOM 712 C CA . ILE A 1 89 ? 39.003 -8.300 -33.396 1.00 50.09 89 ILE A CA 1
ATOM 713 C C . ILE A 1 89 ? 40.023 -8.956 -32.470 1.00 50.09 89 ILE A C 1
ATOM 715 O O . ILE A 1 89 ? 41.122 -9.281 -32.964 1.00 50.09 89 ILE A O 1
#

Foldseek 3Di:
DDDDDDDDPDDPVNDPDPVVVVVVVVVVDDPPPVVVVVPDPPVDDPPPDPPPVVVVVVVVVVVVVVVVVVVVVVVVVVVVVVVVVVVVD

Radius of gyration: 32.57 Å; chains: 1; bounding box: 64×38×81 Å

Sequence (89 aa):
MDQGNKKGPLGCWDFDTQDEYSEYMNNKEALPKATFQYGIKMSEGRKTCGFRENYEKSELDRQWKKISAVIGLFNCSINRVVTVLSGRI

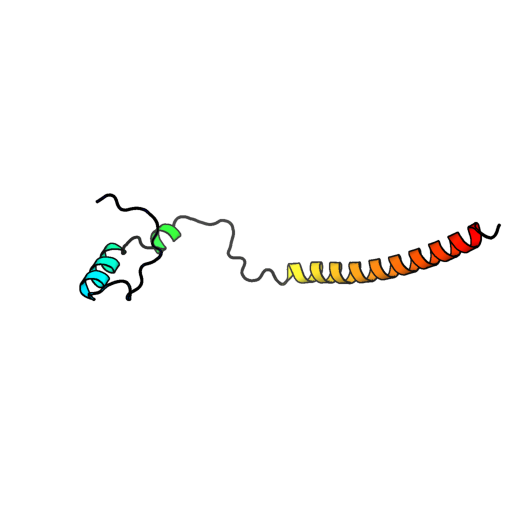Secondary structure (DSSP, 8-state):
----S---S--TTS-S-HHHHHHHHHTT----HHHHHTT---SS------HHHHHHHHHHHHHHHHHHHHHHHHHHHHHHHHHHHHT--